Protein AF-A0AAX3BG30-F1 (afdb_monomer)

Structure (mmCIF, N/CA/C/O backbone):
data_AF-A0AAX3BG30-F1
#
_entry.id   AF-A0AAX3BG30-F1
#
loop_
_atom_site.group_PDB
_atom_site.id
_atom_site.type_symbol
_atom_site.label_atom_id
_atom_site.label_alt_id
_atom_site.label_comp_id
_atom_site.label_asym_id
_atom_site.label_entity_id
_atom_site.label_seq_id
_atom_site.pdbx_PDB_ins_code
_atom_site.Cartn_x
_atom_site.Cartn_y
_atom_site.Cartn_z
_atom_site.occupancy
_atom_site.B_iso_or_equiv
_atom_site.auth_seq_id
_atom_site.auth_comp_id
_atom_site.auth_asym_id
_atom_site.auth_atom_id
_atom_site.pdbx_PDB_model_num
ATOM 1 N N . MET A 1 1 ? -1.927 -15.143 -19.208 1.00 49.56 1 MET A N 1
ATOM 2 C CA . MET A 1 1 ? -2.063 -15.361 -17.745 1.00 49.56 1 MET A CA 1
ATOM 3 C C . MET A 1 1 ? -0.977 -14.539 -17.048 1.00 49.56 1 MET A C 1
ATOM 5 O O . MET A 1 1 ? 0.122 -14.536 -17.579 1.00 49.56 1 MET A O 1
ATOM 9 N N . PHE A 1 2 ? -1.277 -13.858 -15.928 1.00 44.78 2 PHE A N 1
ATOM 10 C CA . PHE A 1 2 ? -0.402 -12.984 -15.094 1.00 44.78 2 PHE A CA 1
ATOM 11 C C . PHE A 1 2 ? -0.611 -11.452 -15.148 1.00 44.78 2 PHE A C 1
ATOM 13 O O . PHE A 1 2 ? 0.340 -10.675 -15.090 1.00 44.78 2 PHE A O 1
ATOM 20 N N . GLU A 1 3 ? -1.855 -10.982 -15.078 1.00 53.50 3 GLU A N 1
ATOM 21 C CA . GLU A 1 3 ? -2.173 -9.553 -14.869 1.00 53.50 3 GLU A CA 1
ATOM 22 C C . GLU A 1 3 ? -2.125 -9.108 -13.391 1.00 53.50 3 GLU A C 1
ATOM 24 O O . GLU A 1 3 ? -2.791 -8.166 -12.978 1.00 53.50 3 GLU A O 1
ATOM 29 N N . ARG A 1 4 ? -1.290 -9.741 -12.553 1.00 60.75 4 ARG A N 1
ATOM 30 C CA . ARG A 1 4 ? -1.085 -9.272 -11.165 1.00 60.75 4 ARG A CA 1
ATOM 31 C C . ARG A 1 4 ? -0.167 -8.047 -11.097 1.00 60.75 4 ARG A C 1
ATOM 33 O O . ARG A 1 4 ? -0.331 -7.199 -10.233 1.00 60.75 4 ARG A O 1
ATOM 40 N N . ARG A 1 5 ? 0.785 -7.918 -12.025 1.00 64.19 5 ARG A N 1
ATOM 41 C CA . ARG A 1 5 ? 1.730 -6.787 -12.098 1.00 64.19 5 ARG A CA 1
ATOM 42 C C . ARG A 1 5 ? 1.081 -5.396 -12.243 1.00 64.19 5 ARG A C 1
ATOM 44 O O . ARG A 1 5 ? 1.530 -4.504 -11.522 1.00 64.19 5 ARG A O 1
ATOM 51 N N . PRO A 1 6 ? 0.074 -5.173 -13.113 1.00 77.44 6 PRO A N 1
ATOM 52 C CA . PRO A 1 6 ? -0.551 -3.853 -13.243 1.00 77.44 6 PRO A CA 1
ATOM 53 C C . PRO A 1 6 ? -1.234 -3.407 -11.946 1.00 77.44 6 PRO A C 1
ATOM 55 O O . PRO A 1 6 ? -0.940 -2.316 -11.460 1.00 77.44 6 PRO A O 1
ATOM 58 N N . ILE A 1 7 ? -1.990 -4.303 -11.300 1.00 81.56 7 ILE A N 1
ATOM 59 C CA . ILE A 1 7 ? -2.678 -4.030 -10.029 1.00 81.56 7 ILE A CA 1
ATOM 60 C C . ILE A 1 7 ? -1.691 -3.573 -8.947 1.00 81.56 7 ILE A C 1
ATOM 62 O O . ILE A 1 7 ? -1.933 -2.583 -8.260 1.00 81.56 7 ILE A O 1
ATOM 66 N N . TYR A 1 8 ? -0.552 -4.256 -8.801 1.00 83.69 8 TYR A N 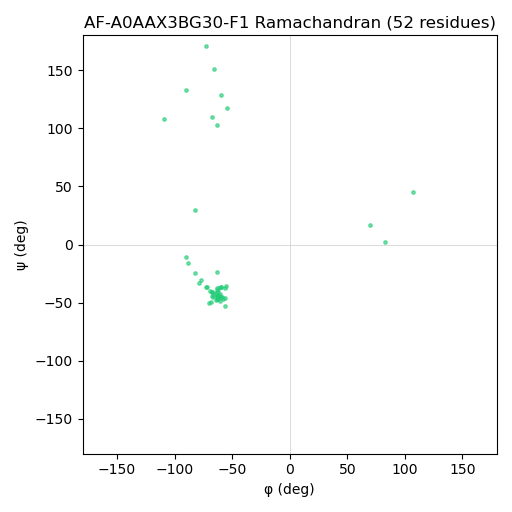1
ATOM 67 C CA . TYR A 1 8 ? 0.453 -3.886 -7.799 1.00 83.69 8 TYR A CA 1
ATOM 68 C C . TYR A 1 8 ? 1.061 -2.510 -8.080 1.00 83.69 8 TYR A C 1
ATOM 70 O O . TYR A 1 8 ? 1.235 -1.718 -7.155 1.00 83.69 8 TYR A O 1
ATOM 78 N N . ARG A 1 9 ? 1.359 -2.210 -9.348 1.00 85.88 9 ARG A N 1
ATOM 79 C CA . ARG A 1 9 ? 1.978 -0.944 -9.749 1.00 85.88 9 ARG A CA 1
ATOM 80 C C . ARG A 1 9 ? 1.043 0.242 -9.545 1.00 85.88 9 ARG A C 1
ATOM 82 O O . ARG A 1 9 ? 1.491 1.277 -9.057 1.00 85.88 9 ARG A O 1
ATOM 89 N N . GLU A 1 10 ? -0.219 0.109 -9.933 1.00 89.44 10 GLU A N 1
ATOM 90 C CA . GLU A 1 10 ? -1.216 1.172 -9.782 1.00 89.44 10 GLU A CA 1
ATOM 91 C C . GLU A 1 10 ? -1.542 1.400 -8.310 1.00 89.44 10 GLU A C 1
ATOM 93 O O . GLU A 1 10 ? -1.382 2.514 -7.815 1.00 89.44 10 GLU A O 1
ATOM 98 N N . THR A 1 11 ? -1.833 0.327 -7.570 1.00 91.00 11 THR A N 1
ATOM 99 C CA . THR A 1 11 ? -2.125 0.421 -6.133 1.00 91.00 11 THR A CA 1
ATOM 100 C C . THR A 1 11 ? -0.953 1.012 -5.351 1.00 91.00 11 THR A C 1
ATOM 102 O O . THR A 1 11 ? -1.158 1.781 -4.417 1.00 91.00 11 THR A O 1
ATOM 105 N N . ALA A 1 12 ? 0.291 0.700 -5.731 1.00 90.94 12 ALA A N 1
ATOM 106 C CA . ALA A 1 12 ? 1.467 1.273 -5.086 1.00 90.94 12 ALA A CA 1
ATOM 107 C C . ALA A 1 12 ? 1.616 2.778 -5.337 1.00 90.94 12 ALA A C 1
ATOM 109 O O . ALA A 1 12 ? 1.956 3.510 -4.409 1.00 90.94 12 ALA A O 1
ATOM 110 N N . LYS A 1 13 ? 1.350 3.255 -6.560 1.00 91.19 13 LYS A N 1
ATOM 111 C CA . LYS A 1 13 ? 1.386 4.692 -6.874 1.00 91.19 13 LYS A CA 1
ATOM 112 C C . LYS A 1 13 ? 0.338 5.459 -6.072 1.00 91.19 13 LYS A C 1
ATOM 114 O O . LYS A 1 13 ? 0.677 6.470 -5.458 1.00 91.19 13 LYS A O 1
ATOM 119 N N . GLU A 1 14 ? -0.888 4.942 -6.032 1.00 91.25 14 GLU A N 1
ATOM 120 C CA . GLU A 1 14 ? -1.983 5.524 -5.251 1.00 91.25 14 GLU A CA 1
ATOM 121 C C . GLU A 1 14 ? -1.641 5.519 -3.758 1.00 91.25 14 GLU A C 1
ATOM 123 O O . GLU A 1 14 ? -1.691 6.552 -3.094 1.00 91.25 14 GLU A O 1
ATOM 128 N N . TYR A 1 15 ? -1.154 4.389 -3.236 1.00 93.19 15 TYR A N 1
ATOM 129 C CA . TYR A 1 15 ? -0.743 4.262 -1.839 1.00 93.19 15 TYR A CA 1
ATOM 130 C C . TYR A 1 15 ? 0.373 5.239 -1.451 1.00 93.19 15 TYR A C 1
ATOM 132 O O . TYR A 1 15 ? 0.394 5.735 -0.327 1.00 93.19 15 TYR A O 1
ATOM 140 N N . GLN A 1 16 ? 1.327 5.519 -2.342 1.00 90.56 16 GLN A N 1
ATOM 141 C CA . GLN A 1 16 ? 2.434 6.437 -2.058 1.00 90.56 16 GLN A CA 1
ATOM 142 C C . GLN A 1 16 ? 1.977 7.901 -1.996 1.00 90.56 16 GLN A C 1
ATOM 144 O O . GLN A 1 16 ? 2.470 8.640 -1.140 1.00 90.56 16 GLN A O 1
ATOM 149 N N . LYS A 1 17 ? 1.019 8.296 -2.844 1.00 93.06 17 LYS A N 1
ATOM 150 C CA . LYS A 1 17 ? 0.462 9.660 -2.905 1.00 93.06 17 LYS A CA 1
ATOM 151 C C . LYS A 1 17 ? -0.631 9.928 -1.865 1.00 93.06 17 LYS A C 1
ATOM 153 O O . LYS A 1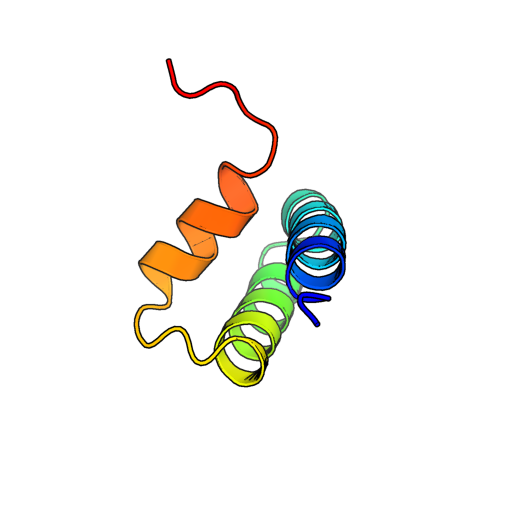 17 ? -0.827 11.072 -1.476 1.00 93.06 17 LYS A O 1
ATOM 158 N N . ALA A 1 18 ? -1.306 8.882 -1.403 1.00 93.81 18 ALA A N 1
ATOM 159 C CA . ALA A 1 18 ? -2.434 8.961 -0.486 1.00 93.81 18 ALA A CA 1
ATOM 160 C C . ALA A 1 18 ? -2.082 9.489 0.921 1.00 93.81 18 ALA A C 1
ATOM 162 O O . ALA A 1 18 ? -0.993 9.260 1.472 1.00 93.81 18 ALA A O 1
ATOM 163 N N . SER A 1 19 ? -3.062 10.122 1.561 1.00 92.50 19 SER A N 1
ATOM 164 C CA . SER A 1 19 ? -3.027 10.537 2.966 1.00 92.50 19 SER A CA 1
ATOM 165 C C . SER A 1 19 ? -3.152 9.340 3.915 1.00 92.50 19 SER A C 1
ATOM 167 O O . SER A 1 19 ? -3.461 8.220 3.511 1.00 92.50 19 SER A O 1
ATOM 169 N N . LYS A 1 20 ? -2.947 9.54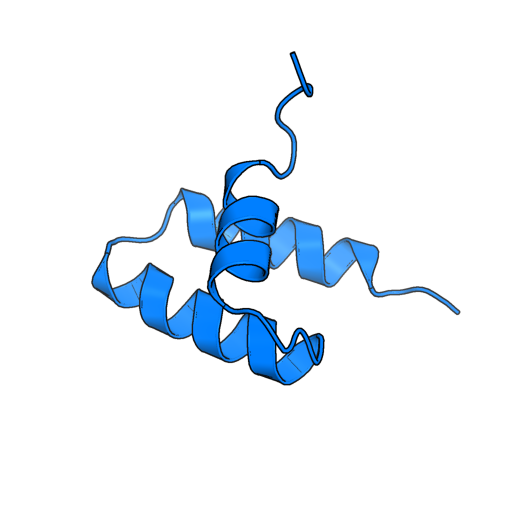4 5.225 1.00 89.38 20 LYS A N 1
ATOM 170 C CA . LYS A 1 20 ? -3.014 8.457 6.228 1.00 89.38 20 LYS A CA 1
ATOM 171 C C . LYS A 1 20 ? -4.357 7.706 6.222 1.00 89.38 20 LYS A C 1
ATOM 173 O O . LYS A 1 20 ? -4.362 6.491 6.406 1.00 89.38 20 LYS A O 1
ATOM 178 N N . LYS A 1 21 ? -5.473 8.416 6.012 1.00 90.31 21 LYS A N 1
ATOM 179 C CA . LYS A 1 21 ? -6.824 7.831 5.949 1.00 90.31 21 LYS A CA 1
ATOM 180 C C . LYS A 1 21 ? -7.008 6.988 4.682 1.00 90.31 21 LYS A C 1
ATOM 182 O O . LYS A 1 21 ? -7.336 5.814 4.784 1.00 90.31 21 LYS A O 1
ATOM 187 N N . GLU A 1 22 ? -6.674 7.551 3.527 1.00 92.31 22 GLU A N 1
ATOM 1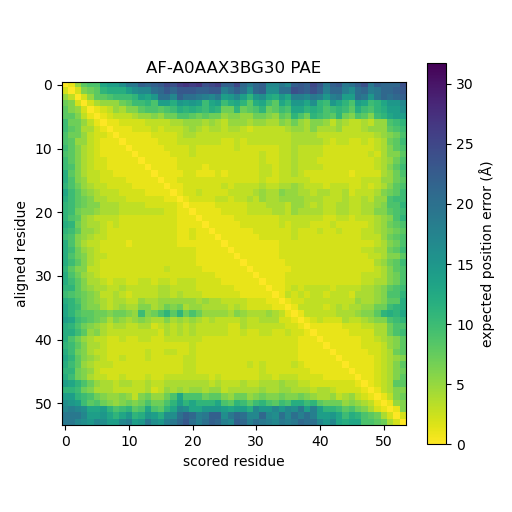88 C CA . GLU A 1 22 ? -6.769 6.900 2.212 1.00 92.31 22 GLU A CA 1
ATOM 189 C C . GLU A 1 22 ? -5.848 5.672 2.106 1.00 92.31 22 GLU A C 1
ATOM 191 O O . GLU A 1 22 ? -6.243 4.618 1.614 1.00 92.31 22 GLU A O 1
ATOM 196 N N . LYS A 1 23 ? -4.636 5.745 2.674 1.00 92.56 23 LYS A N 1
ATOM 197 C CA . LYS A 1 23 ? -3.705 4.606 2.765 1.00 92.56 23 LYS A CA 1
ATOM 198 C C . LYS A 1 23 ? -4.327 3.392 3.447 1.00 92.56 23 LYS A C 1
ATOM 200 O O . LYS A 1 23 ? -4.013 2.265 3.070 1.00 92.56 23 LYS A O 1
ATOM 205 N N . LYS A 1 24 ? -5.187 3.600 4.450 1.00 93.88 24 LYS A N 1
ATOM 206 C CA . LYS A 1 24 ? -5.879 2.506 5.142 1.00 93.88 24 LYS A CA 1
ATOM 207 C C . LYS A 1 24 ? -6.814 1.772 4.181 1.00 93.88 24 LYS A C 1
ATOM 209 O O . LYS A 1 24 ? -6.740 0.548 4.111 1.00 93.88 24 LYS A O 1
ATOM 214 N N . GLU A 1 25 ? -7.619 2.520 3.431 1.00 94.44 25 GLU A N 1
ATOM 215 C CA . GLU A 1 25 ? -8.602 1.993 2.477 1.00 94.44 25 GLU A CA 1
ATOM 216 C C . GLU A 1 25 ? -7.922 1.287 1.301 1.00 94.44 25 GLU A C 1
ATOM 218 O O . GLU A 1 25 ? -8.272 0.154 0.974 1.00 94.44 25 GLU A O 1
ATOM 223 N N . ILE A 1 26 ? -6.875 1.899 0.741 1.00 93.12 26 ILE A N 1
ATOM 224 C CA . ILE A 1 26 ? -6.071 1.310 -0.338 1.00 93.12 26 ILE A CA 1
ATOM 225 C C . ILE A 1 26 ? -5.426 -0.000 0.121 1.00 93.12 26 ILE A C 1
ATOM 227 O O . ILE A 1 26 ? -5.428 -0.987 -0.612 1.00 93.12 26 ILE A O 1
ATOM 231 N N . LEU A 1 27 ? -4.892 -0.038 1.343 1.00 92.75 27 LEU A N 1
ATOM 232 C CA . LEU A 1 27 ? -4.265 -1.233 1.898 1.00 92.75 27 LEU A CA 1
ATOM 233 C C . LEU A 1 27 ? -5.276 -2.357 2.160 1.00 92.75 27 LEU A C 1
ATOM 235 O O . LEU A 1 27 ? -4.968 -3.513 1.879 1.00 92.75 27 LEU A O 1
ATOM 239 N N . ASP A 1 28 ? -6.465 -2.031 2.672 1.00 92.44 28 ASP A N 1
ATOM 240 C CA . ASP A 1 28 ? -7.535 -3.012 2.892 1.00 92.44 28 ASP A CA 1
ATOM 241 C C . ASP A 1 28 ? -8.049 -3.579 1.558 1.00 92.44 28 ASP A C 1
ATOM 243 O O . ASP A 1 28 ? -8.180 -4.797 1.410 1.00 92.44 28 ASP A O 1
ATOM 247 N N . TYR A 1 29 ? -8.241 -2.724 0.549 1.00 91.31 29 TYR A N 1
ATOM 248 C CA . TYR A 1 29 ? -8.587 -3.151 -0.807 1.00 91.31 29 TYR A CA 1
ATOM 249 C C . TYR A 1 29 ? -7.501 -4.048 -1.413 1.00 91.31 29 TYR A C 1
ATOM 251 O O . TYR A 1 29 ? -7.793 -5.141 -1.897 1.00 91.31 29 TYR A O 1
ATOM 259 N N . PHE A 1 30 ? -6.237 -3.631 -1.321 1.00 91.19 30 PHE A N 1
ATOM 260 C CA . PHE A 1 30 ? -5.098 -4.376 -1.844 1.00 91.19 30 PHE A CA 1
ATOM 261 C C . PHE A 1 30 ? -4.973 -5.764 -1.213 1.00 91.19 30 PHE A C 1
ATOM 263 O O . PHE A 1 30 ? -4.789 -6.753 -1.919 1.00 91.19 30 PHE A O 1
ATOM 270 N N . VAL A 1 31 ? -5.117 -5.870 0.108 1.00 91.94 31 VAL A N 1
ATOM 271 C CA . VAL A 1 31 ? -5.112 -7.155 0.819 1.00 91.94 31 VAL A CA 1
ATOM 272 C C . VAL A 1 31 ? -6.261 -8.048 0.348 1.00 91.94 31 VAL A C 1
ATOM 274 O O . VAL A 1 31 ? -6.035 -9.224 0.057 1.00 91.94 31 VAL A O 1
ATOM 277 N N . ARG A 1 32 ? -7.468 -7.486 0.198 1.00 91.06 32 ARG A N 1
ATOM 278 C CA . ARG A 1 32 ? 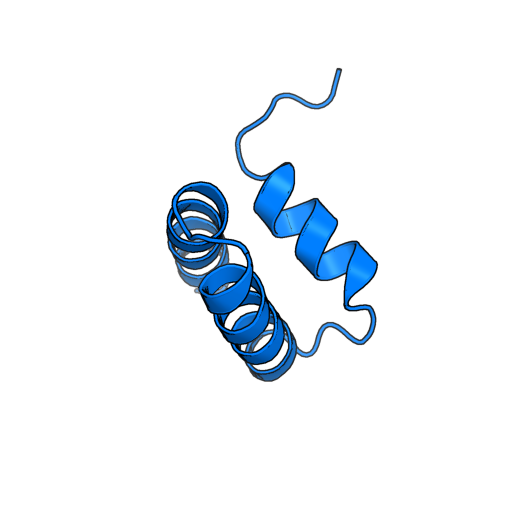-8.658 -8.227 -0.240 1.00 91.06 32 ARG A CA 1
ATOM 279 C C . ARG A 1 32 ? -8.505 -8.806 -1.646 1.00 91.06 32 ARG A C 1
ATOM 281 O O . ARG A 1 32 ? -8.859 -9.960 -1.857 1.00 91.06 32 ARG A O 1
ATOM 288 N N . ILE A 1 33 ? -7.973 -8.033 -2.596 1.00 90.25 33 ILE A N 1
ATOM 289 C CA . ILE A 1 33 ? -7.837 -8.477 -3.996 1.00 90.25 33 ILE A CA 1
ATOM 290 C C . ILE A 1 33 ? -6.641 -9.409 -4.214 1.00 90.25 33 ILE A C 1
ATOM 292 O O . ILE A 1 33 ? -6.689 -10.289 -5.068 1.00 90.25 33 ILE A O 1
ATOM 296 N N . THR A 1 34 ? -5.550 -9.216 -3.468 1.00 86.12 34 THR A N 1
ATOM 297 C CA . THR A 1 34 ? -4.323 -10.013 -3.634 1.00 86.12 34 THR A CA 1
ATOM 298 C C . THR A 1 34 ? -4.321 -11.279 -2.785 1.00 86.12 34 THR A C 1
ATOM 300 O O . THR A 1 34 ? -3.504 -12.168 -3.022 1.00 86.12 34 THR A O 1
ATOM 303 N N . GLY A 1 35 ? -5.212 -11.371 -1.792 1.00 87.62 35 GLY A N 1
ATOM 304 C CA . GLY A 1 35 ? -5.251 -12.474 -0.833 1.00 87.62 35 GLY A CA 1
ATOM 305 C C . GLY A 1 35 ? -4.065 -12.478 0.136 1.00 87.62 35 GLY A C 1
ATOM 306 O O . GLY A 1 35 ? -3.781 -13.498 0.768 1.00 87.62 35 GLY A O 1
ATOM 307 N N . LEU A 1 36 ? -3.336 -11.361 0.255 1.00 85.69 36 LEU A N 1
ATOM 308 C CA . LEU A 1 36 ? -2.194 -11.253 1.159 1.00 85.69 36 LEU A CA 1
ATOM 309 C C . LEU A 1 36 ? -2.661 -11.310 2.616 1.00 85.69 36 LEU A C 1
ATOM 311 O O . LEU A 1 36 ? -3.215 -10.354 3.140 1.00 85.69 36 LEU A O 1
ATOM 315 N N . LYS A 1 37 ? -2.359 -12.407 3.314 1.00 80.75 37 LYS A N 1
ATOM 316 C CA . LYS A 1 37 ? -2.739 -12.583 4.729 1.00 80.75 37 LYS A CA 1
ATOM 317 C C . LYS A 1 37 ? -2.102 -11.563 5.676 1.00 80.75 37 LYS A C 1
ATOM 319 O O . LYS A 1 37 ? -2.618 -11.329 6.763 1.00 80.75 37 LYS A O 1
ATOM 324 N N . ASN A 1 38 ? -0.967 -10.975 5.294 1.00 89.44 38 ASN A N 1
ATOM 325 C CA . ASN A 1 38 ? -0.214 -10.070 6.153 1.00 89.44 38 ASN A CA 1
ATOM 326 C C . ASN A 1 38 ? -0.305 -8.620 5.657 1.00 89.44 38 ASN A C 1
ATOM 328 O O . ASN A 1 38 ? 0.328 -8.233 4.671 1.00 89.44 38 ASN A O 1
ATOM 332 N N . ARG A 1 39 ? -1.052 -7.804 6.408 1.00 89.00 39 ARG A N 1
ATOM 333 C CA . ARG A 1 39 ? -1.243 -6.372 6.151 1.00 89.00 39 ARG A CA 1
ATOM 334 C C . ARG A 1 39 ? 0.065 -5.573 6.206 1.00 89.00 39 ARG A C 1
ATOM 336 O O . ARG A 1 39 ? 0.263 -4.674 5.393 1.00 89.00 39 ARG A O 1
ATOM 343 N N . ASN A 1 40 ? 0.982 -5.914 7.111 1.00 89.81 40 ASN A N 1
ATOM 344 C CA . ASN A 1 40 ? 2.280 -5.239 7.219 1.00 89.81 40 ASN A CA 1
ATOM 345 C C . ASN A 1 40 ? 3.171 -5.551 6.014 1.00 89.81 40 ASN A C 1
ATOM 347 O O . ASN A 1 40 ? 3.831 -4.658 5.481 1.00 89.81 40 ASN A O 1
ATOM 351 N N . TYR A 1 41 ? 3.153 -6.801 5.550 1.00 88.81 41 TYR A N 1
ATOM 352 C CA . TYR A 1 41 ? 3.861 -7.201 4.336 1.00 88.81 41 TYR A CA 1
ATOM 353 C C . TYR A 1 41 ? 3.301 -6.486 3.102 1.00 88.81 41 TYR A C 1
ATOM 355 O O . TYR A 1 41 ? 4.066 -5.931 2.317 1.00 88.81 41 TYR A O 1
ATOM 363 N N . ALA A 1 42 ? 1.974 -6.413 2.984 1.00 90.56 42 ALA A N 1
ATOM 364 C CA . ALA A 1 42 ? 1.289 -5.665 1.936 1.00 90.56 42 ALA A CA 1
ATOM 365 C C . ALA A 1 42 ? 1.663 -4.170 1.941 1.00 90.56 42 ALA A C 1
ATOM 367 O O . ALA A 1 42 ? 2.039 -3.619 0.908 1.00 90.56 42 ALA A O 1
ATOM 368 N N . ALA A 1 43 ? 1.662 -3.527 3.112 1.00 91.44 43 ALA A N 1
ATOM 369 C CA . ALA A 1 43 ? 2.075 -2.132 3.254 1.00 91.44 43 ALA A CA 1
ATOM 370 C C . ALA A 1 43 ? 3.547 -1.922 2.871 1.00 91.44 43 ALA A C 1
ATOM 372 O O . ALA A 1 43 ? 3.886 -0.937 2.210 1.00 91.44 43 ALA A O 1
ATOM 373 N N . ARG A 1 44 ? 4.433 -2.851 3.259 1.00 91.06 44 ARG A N 1
ATOM 374 C CA . ARG A 1 44 ? 5.852 -2.811 2.884 1.00 91.06 44 ARG A CA 1
ATOM 375 C C . ARG A 1 44 ? 6.026 -2.934 1.373 1.00 91.06 44 ARG A C 1
ATOM 377 O O . ARG A 1 44 ? 6.780 -2.151 0.807 1.00 91.06 44 ARG A O 1
ATOM 384 N N . LEU A 1 45 ? 5.298 -3.849 0.736 1.00 89.56 45 LEU A N 1
ATOM 385 C CA . LEU A 1 45 ? 5.270 -4.035 -0.715 1.00 89.56 45 LEU A CA 1
ATOM 386 C C . LEU A 1 45 ? 4.886 -2.747 -1.442 1.00 89.56 45 LEU A C 1
ATOM 388 O O . LEU A 1 45 ? 5.647 -2.286 -2.286 1.00 89.56 45 LEU A O 1
ATOM 392 N N . LEU A 1 46 ? 3.765 -2.123 -1.072 1.00 90.69 46 LEU A N 1
ATOM 393 C CA . LEU A 1 46 ? 3.304 -0.875 -1.694 1.00 90.69 46 LEU A CA 1
ATOM 394 C C . LEU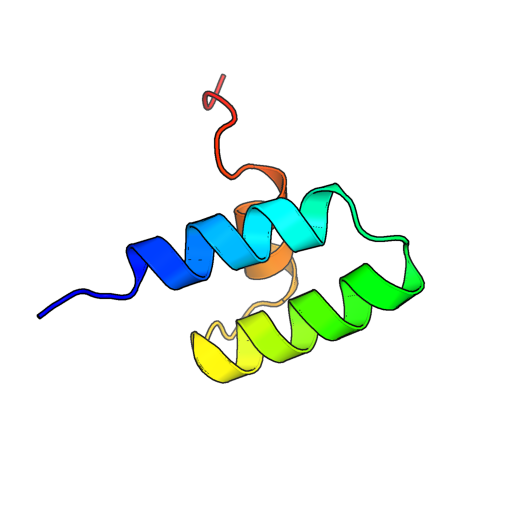 A 1 46 ? 4.293 0.283 -1.469 1.00 90.69 46 LEU A C 1
ATOM 396 O O . LEU A 1 46 ? 4.544 1.089 -2.366 1.00 90.69 46 LEU A O 1
ATOM 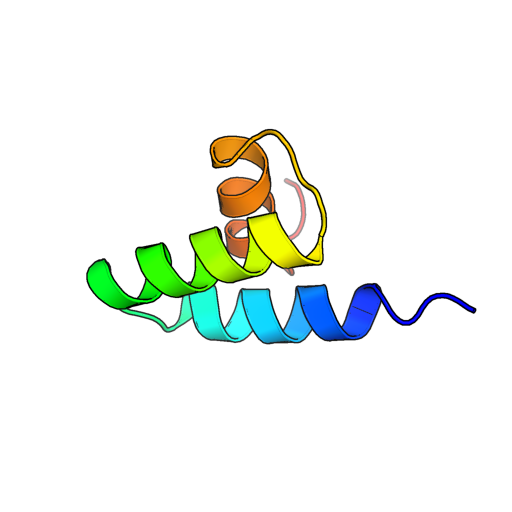400 N N . ARG A 1 47 ? 4.906 0.351 -0.280 1.00 90.12 47 ARG A N 1
ATOM 401 C CA . ARG A 1 47 ? 5.878 1.396 0.080 1.00 90.12 47 ARG A CA 1
ATOM 402 C C . ARG A 1 47 ? 7.233 1.237 -0.615 1.00 90.12 47 ARG A C 1
ATOM 404 O O . ARG A 1 47 ? 7.876 2.240 -0.917 1.00 90.12 47 ARG A O 1
ATOM 411 N N . GLN A 1 48 ? 7.697 0.002 -0.797 1.00 88.88 48 GLN A N 1
ATOM 412 C CA . GLN A 1 48 ? 8.984 -0.318 -1.427 1.00 88.88 48 GLN A CA 1
ATOM 413 C C . GLN A 1 48 ? 8.871 -0.501 -2.941 1.00 88.88 48 GLN A C 1
ATOM 415 O O . GLN A 1 48 ? 9.892 -0.559 -3.618 1.00 88.88 48 GLN A O 1
ATOM 420 N N . HIS A 1 49 ? 7.658 -0.569 -3.486 1.00 86.88 49 HIS A N 1
ATOM 421 C CA . HIS A 1 49 ? 7.441 -0.721 -4.915 1.00 86.88 49 HIS A CA 1
ATOM 422 C C . HIS A 1 49 ? 8.170 0.378 -5.709 1.00 86.88 49 HIS A C 1
ATOM 424 O O . HIS A 1 49 ? 7.859 1.564 -5.581 1.00 86.88 49 HIS A O 1
ATOM 430 N N . GLY A 1 50 ? 9.122 -0.033 -6.552 1.00 76.50 50 GLY A N 1
ATOM 431 C CA . GLY A 1 50 ? 9.934 0.862 -7.382 1.00 76.50 50 GLY A CA 1
ATOM 432 C C . GLY A 1 50 ? 11.144 1.486 -6.680 1.00 76.50 50 GLY A C 1
ATOM 433 O O . GLY A 1 50 ? 11.857 2.258 -7.313 1.00 76.50 50 GLY A O 1
ATOM 434 N N . LYS A 1 51 ? 11.406 1.160 -5.407 1.00 75.81 51 LYS A N 1
ATOM 435 C CA . LYS A 1 51 ? 12.668 1.515 -4.748 1.00 75.81 51 LYS A CA 1
ATOM 436 C C . LYS A 1 51 ? 13.683 0.391 -4.959 1.00 75.81 51 LYS A C 1
ATOM 438 O O . LYS A 1 51 ? 13.318 -0.767 -4.746 1.00 75.81 51 LYS A O 1
ATOM 443 N N . PRO A 1 52 ? 14.931 0.696 -5.354 1.00 55.91 52 PRO A N 1
ATOM 444 C CA . PRO A 1 52 ? 15.983 -0.307 -5.351 1.00 55.91 52 PRO A CA 1
ATOM 445 C C . PRO A 1 52 ? 16.154 -0.813 -3.915 1.00 55.91 52 PRO A C 1
ATOM 447 O O . PRO A 1 52 ? 16.231 -0.023 -2.973 1.00 55.91 52 PRO A O 1
ATOM 450 N N . SER A 1 53 ? 16.120 -2.134 -3.746 1.00 54.22 53 SER A N 1
ATOM 451 C CA . SER A 1 53 ? 16.556 -2.786 -2.516 1.00 54.22 53 SER A CA 1
ATOM 452 C 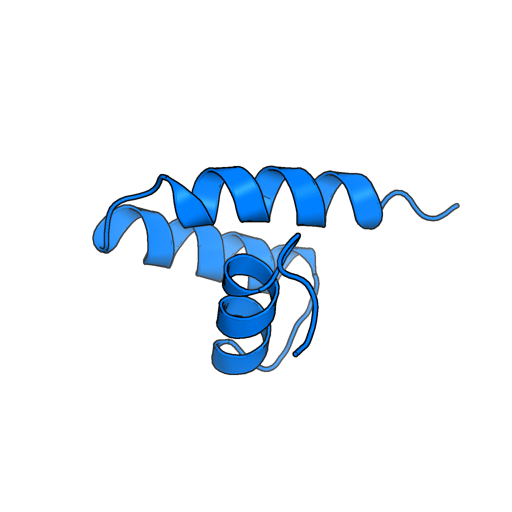C . SER A 1 53 ? 18.043 -2.487 -2.358 1.00 54.22 53 SER A C 1
ATOM 454 O O . SER A 1 53 ? 18.850 -3.039 -3.105 1.00 54.22 53 SER A O 1
ATOM 456 N N . MET A 1 54 ? 18.360 -1.545 -1.475 1.00 48.97 54 MET A N 1
ATOM 457 C CA . MET A 1 54 ? 19.718 -1.302 -1.002 1.00 48.97 54 MET A CA 1
ATOM 458 C C . MET A 1 54 ? 20.087 -2.370 0.022 1.00 48.97 54 MET A C 1
ATOM 460 O O . MET A 1 54 ? 19.185 -2.721 0.824 1.00 48.97 54 MET A O 1
#

pLDDT: mean 83.95, std 13.35, range [44.78, 94.44]

Organism: NCBI:txid2828656

Radius of gyration: 10.76 Å; Cα contacts (8 Å, |Δ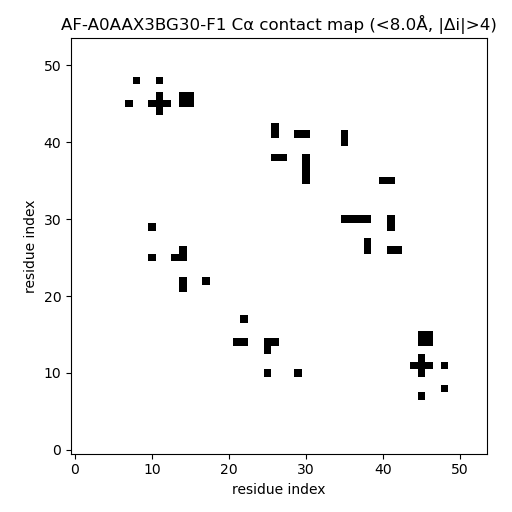i|>4): 32; chains: 1; bounding box: 28×26×25 Å

Sequence (54 aa):
MFERRPIYRETAKEYQKASKKEKKEILDYFVRITGLKNRNYAARLLRQHGKPSM

Secondary structure (DSSP, 8-state):
--THHHHHHHHHHHHHHS-HHHHHHHHHHHHHHHT-S-HHHHHHHHHHTTS---

Mean predicted aligned error: 5.15 Å

Solvent-accessible surface area (backbone atoms only — not comparable to full-atom values): 3295 Å² total; per-residue (Å²): 142,78,79,60,62,62,56,54,55,52,54,17,54,52,45,67,73,41,53,81,70,54,32,52,54,51,49,54,51,49,31,67,77,69,66,49,89,46,66,67,59,52,52,49,49,35,72,44,60,94,54,82,87,125

Foldseek 3Di:
DDPPVVLLVVLLVCCVPDDPVVVVVSLVVQCVVVVPPDSVVSNVSSPCPPPPPD